Protein AF-A0A5C8T5A7-F1 (afdb_monomer_lite)

Secondary structure (DSSP, 8-state):
-EEEEE--TTS-BHHHHHHHHHHHTSTT--EEEEE-PPPSS---TTHHHHHHHHHHHTT--S-STTSB---TTSPBP-SSPPSEEEESSS---TTSSS-EEEEEETTEEHHHHHHHHHHTT--PEEEEEETTEEEEEEE---SSTT-HHHHHHHHHHHHHHHHHHHHHT-PPPPP-

Sequence (176 aa):
MRLRLRLDGRRPRLWQAQLLRRVAGLPGVEAIEIDARPGSDVWPANADLLFSLESLIHRLPRSGASAPADLSAWPQAGRARPDLILDLCGDVESEAADAIWRLTFDGCAGEAGLLASLLDGRAPGIALSDGSRVVASGRTGTERRGVMLTSFDDALFRTVSLLSAAVAGRREPSPI

Foldseek 3Di:
DEEEEEDALVFAWQLVVVLCVLQCPAPPHPYYAYDRHHAPDDDDPCPVVLLVVLCVVVVNDLRFRRHGDDPVPGHHDDPDQGQEYAAQRPPDDLVRHVWYWFKAWVNHGHLNRVLVCVVVVHFIKIFIDGVPRTLWIDTFDAPDPPRSNRSSRRVSNVVSVGSSVSSNPDDDPDDD

Structure (mmCIF, N/CA/C/O backbone):
data_AF-A0A5C8T5A7-F1
#
_entry.id   AF-A0A5C8T5A7-F1
#
loop_
_atom_site.group_PDB
_atom_site.id
_atom_site.type_symbol
_atom_site.label_atom_id
_atom_site.label_alt_id
_atom_site.label_comp_id
_atom_site.label_asym_id
_atom_site.label_entity_id
_atom_site.label_seq_id
_atom_site.pdbx_PDB_ins_code
_atom_site.Cartn_x
_atom_site.Cartn_y
_atom_site.Cartn_z
_atom_site.occupancy
_atom_site.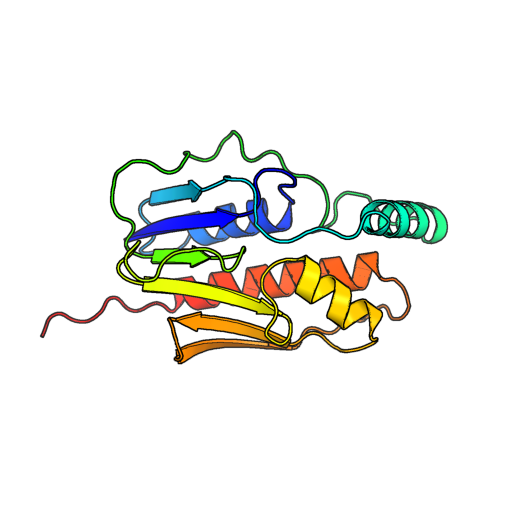B_iso_or_equiv
_atom_site.auth_seq_id
_atom_site.auth_comp_id
_atom_site.auth_asym_id
_atom_site.auth_atom_id
_atom_site.pdbx_PDB_model_num
ATOM 1 N N . MET A 1 1 ? -10.426 8.205 15.413 1.00 93.69 1 MET A N 1
ATOM 2 C CA . MET A 1 1 ? -9.820 6.862 15.214 1.00 93.69 1 MET A CA 1
ATOM 3 C C . MET A 1 1 ? -8.292 6.883 15.176 1.00 93.69 1 MET A C 1
ATOM 5 O O . MET A 1 1 ? -7.685 7.772 14.578 1.00 93.69 1 MET A O 1
ATOM 9 N N . ARG A 1 2 ? -7.672 5.846 15.740 1.00 95.25 2 ARG A N 1
ATOM 10 C CA . ARG A 1 2 ? -6.257 5.482 15.661 1.00 95.25 2 ARG A CA 1
ATOM 11 C C . ARG A 1 2 ? -6.044 4.431 14.574 1.00 95.25 2 ARG A C 1
ATOM 13 O O . ARG A 1 2 ? -6.530 3.306 14.678 1.00 95.25 2 ARG A O 1
ATOM 20 N N . LEU A 1 3 ? -5.283 4.799 13.552 1.00 97.50 3 LEU A N 1
ATOM 21 C CA . LEU A 1 3 ? -4.957 3.941 12.421 1.00 97.50 3 LEU A CA 1
ATOM 22 C C . LEU A 1 3 ? -3.511 3.458 12.513 1.00 97.50 3 LEU A C 1
ATOM 24 O O . LEU A 1 3 ? -2.598 4.241 12.762 1.00 97.50 3 LEU A O 1
ATOM 28 N N . ARG A 1 4 ? -3.285 2.174 12.248 1.00 98.12 4 ARG A N 1
ATOM 29 C CA . ARG A 1 4 ? -1.946 1.600 12.112 1.00 98.12 4 ARG A CA 1
ATOM 30 C C . ARG A 1 4 ? -1.728 1.129 10.681 1.00 98.12 4 ARG A C 1
ATOM 32 O O . ARG A 1 4 ? -2.543 0.387 10.142 1.00 98.12 4 ARG A O 1
ATOM 39 N N . LEU A 1 5 ? -0.626 1.543 10.063 1.00 98.19 5 LEU A N 1
ATOM 40 C CA . LEU A 1 5 ? -0.210 1.040 8.755 1.00 98.19 5 LEU A CA 1
ATOM 41 C C . LEU A 1 5 ? 0.839 -0.056 8.947 1.00 98.19 5 LEU A C 1
ATOM 43 O O . LEU A 1 5 ? 1.941 0.218 9.423 1.00 98.19 5 LEU A O 1
ATOM 47 N N . ARG A 1 6 ? 0.508 -1.288 8.564 1.00 97.56 6 ARG A N 1
ATOM 48 C CA . ARG A 1 6 ? 1.454 -2.404 8.508 1.00 97.56 6 ARG A CA 1
ATOM 49 C C . ARG A 1 6 ? 2.110 -2.428 7.128 1.00 97.56 6 ARG A C 1
ATOM 51 O O . ARG A 1 6 ? 1.409 -2.538 6.126 1.00 97.56 6 ARG A O 1
ATOM 58 N N . LEU A 1 7 ? 3.440 -2.327 7.084 1.00 97.25 7 LEU A N 1
ATOM 59 C CA . LEU A 1 7 ? 4.242 -2.316 5.852 1.00 97.25 7 LEU A CA 1
ATOM 60 C C . LEU A 1 7 ? 5.593 -3.014 6.042 1.00 97.25 7 LEU A C 1
ATOM 62 O O . LEU A 1 7 ? 6.108 -3.078 7.156 1.00 97.25 7 LEU A O 1
ATOM 66 N N . ASP A 1 8 ? 6.221 -3.471 4.957 1.00 95.69 8 ASP A N 1
ATOM 67 C CA . ASP A 1 8 ? 7.566 -4.050 5.025 1.00 95.69 8 ASP A CA 1
ATOM 68 C C . ASP A 1 8 ? 8.629 -2.958 5.218 1.00 95.69 8 ASP A C 1
ATOM 70 O O . ASP A 1 8 ? 9.022 -2.264 4.276 1.00 95.69 8 ASP A O 1
ATOM 74 N N . GLY A 1 9 ? 9.128 -2.818 6.448 1.00 94.94 9 GLY A N 1
ATOM 75 C CA . GLY A 1 9 ? 10.093 -1.770 6.794 1.00 94.94 9 GLY A CA 1
ATOM 76 C C . GLY A 1 9 ? 11.478 -1.940 6.177 1.00 94.94 9 GLY A C 1
ATOM 77 O O . GLY A 1 9 ? 12.298 -1.032 6.280 1.00 94.94 9 GLY A O 1
ATOM 78 N N . ARG A 1 10 ? 11.759 -3.064 5.505 1.00 93.25 10 ARG A N 1
ATOM 79 C CA . ARG A 1 10 ? 13.020 -3.250 4.770 1.00 93.25 10 ARG A CA 1
ATOM 80 C C . ARG A 1 10 ? 13.101 -2.361 3.529 1.00 93.25 10 ARG A C 1
ATOM 82 O O . ARG A 1 10 ? 14.202 -2.070 3.067 1.00 93.25 10 ARG A O 1
ATOM 89 N N . ARG A 1 11 ? 11.952 -2.004 2.939 1.00 90.94 11 ARG A N 1
ATOM 90 C CA . ARG A 1 11 ? 11.862 -1.326 1.634 1.00 90.94 11 ARG A CA 1
ATOM 91 C C . ARG A 1 11 ? 10.703 -0.317 1.590 1.00 90.94 11 ARG A C 1
ATOM 93 O O . ARG A 1 11 ? 9.807 -0.463 0.760 1.00 90.94 11 ARG A O 1
ATOM 100 N N . PRO A 1 12 ? 10.691 0.705 2.461 1.00 95.38 12 PRO A N 1
ATOM 101 C CA . PRO A 1 12 ? 9.671 1.742 2.401 1.00 95.38 12 PRO A CA 1
ATOM 102 C C . PRO A 1 12 ? 9.715 2.504 1.067 1.00 95.38 12 PRO A C 1
ATOM 104 O O . PRO A 1 12 ? 10.791 2.845 0.567 1.00 95.38 12 PRO A O 1
ATOM 107 N N . ARG A 1 13 ? 8.541 2.800 0.497 1.00 96.62 13 ARG A N 1
ATOM 108 C CA . ARG A 1 13 ? 8.392 3.484 -0.802 1.00 96.62 13 ARG A CA 1
ATOM 109 C C . ARG A 1 13 ? 7.528 4.740 -0.721 1.00 96.62 13 ARG A C 1
ATOM 111 O O . ARG A 1 13 ? 6.691 4.894 0.171 1.00 96.62 13 ARG A O 1
ATOM 118 N N . LEU A 1 14 ? 7.704 5.652 -1.680 1.00 97.81 14 LEU A N 1
ATOM 119 C CA . LEU A 1 14 ? 7.054 6.968 -1.678 1.00 97.81 14 LEU A CA 1
ATOM 120 C C . LEU A 1 14 ? 5.529 6.886 -1.686 1.00 97.81 14 LEU A C 1
ATOM 122 O O . LEU A 1 14 ? 4.886 7.748 -1.090 1.00 97.81 14 LEU A O 1
ATOM 126 N N . TRP A 1 15 ? 4.927 5.873 -2.308 1.00 97.88 15 TRP A N 1
ATOM 127 C CA . TRP A 1 15 ? 3.474 5.705 -2.280 1.00 97.88 15 TRP A CA 1
ATOM 128 C C . TRP A 1 15 ? 2.940 5.463 -0.860 1.00 97.88 15 TRP A C 1
ATOM 130 O O . TRP A 1 15 ? 1.883 5.987 -0.520 1.00 97.88 15 TRP A O 1
ATOM 140 N N . GLN A 1 16 ? 3.686 4.758 -0.003 1.00 98.12 16 GLN A N 1
ATOM 141 C CA . GLN A 1 16 ? 3.318 4.526 1.398 1.00 98.12 16 GLN A CA 1
ATOM 142 C C . GLN A 1 16 ? 3.401 5.844 2.176 1.00 98.12 16 GLN A C 1
ATOM 144 O O . GLN A 1 16 ? 2.467 6.213 2.881 1.00 98.12 16 GLN A O 1
ATOM 149 N N . ALA A 1 17 ? 4.462 6.632 1.959 1.00 97.81 17 ALA A N 1
ATOM 150 C CA . ALA A 1 17 ? 4.577 7.980 2.522 1.00 97.81 17 ALA A CA 1
ATOM 151 C C . ALA A 1 17 ? 3.457 8.922 2.030 1.00 97.81 17 ALA A C 1
ATOM 153 O O . ALA A 1 17 ? 2.983 9.790 2.764 1.00 97.81 17 ALA A O 1
ATOM 154 N N . GLN A 1 18 ? 3.025 8.787 0.774 1.00 97.94 18 GLN A N 1
ATOM 155 C CA . GLN A 1 18 ? 1.887 9.530 0.227 1.00 97.94 18 GLN A CA 1
ATOM 156 C C . GLN A 1 18 ? 0.558 9.078 0.840 1.00 97.94 18 GLN A C 1
ATOM 158 O O . GLN A 1 18 ? -0.278 9.931 1.133 1.00 97.94 18 GLN A O 1
ATOM 163 N N . LEU A 1 19 ? 0.369 7.773 1.049 1.00 98.38 19 LEU A N 1
ATOM 164 C CA . LEU A 1 19 ? -0.798 7.221 1.730 1.00 98.38 19 LEU A CA 1
ATOM 165 C C . LEU A 1 19 ? -0.895 7.757 3.157 1.00 98.38 19 LEU A C 1
ATOM 167 O O . LEU A 1 19 ? -1.928 8.315 3.509 1.00 98.38 19 LEU A O 1
ATOM 171 N N . LEU A 1 20 ? 0.189 7.663 3.935 1.00 98.12 20 LEU A N 1
ATOM 172 C CA . LEU A 1 20 ? 0.248 8.172 5.307 1.00 98.12 20 LEU A CA 1
ATOM 173 C C . LEU A 1 20 ? -0.138 9.654 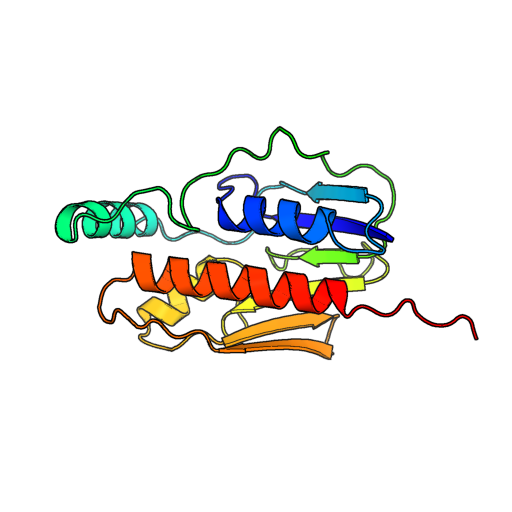5.367 1.00 98.12 20 LEU A C 1
ATOM 175 O O . LEU A 1 20 ? -1.022 10.025 6.132 1.00 98.12 20 LEU A O 1
ATOM 179 N N . ARG A 1 21 ? 0.449 10.493 4.500 1.00 97.38 21 ARG A N 1
ATOM 180 C CA . ARG A 1 21 ? 0.112 11.927 4.426 1.00 97.38 21 ARG A CA 1
ATOM 181 C C . ARG A 1 21 ? -1.356 12.178 4.091 1.00 97.38 21 ARG A C 1
ATOM 183 O O . ARG A 1 21 ? -1.965 13.053 4.696 1.00 97.38 21 ARG A O 1
ATOM 190 N N . ARG A 1 22 ? -1.921 11.445 3.125 1.00 97.50 22 ARG A N 1
ATOM 191 C CA . ARG A 1 22 ? -3.328 11.613 2.731 1.00 97.50 22 ARG A CA 1
ATOM 192 C C . ARG A 1 22 ? -4.275 11.182 3.840 1.00 97.50 22 ARG A C 1
ATOM 194 O O . ARG A 1 22 ? -5.196 11.922 4.153 1.00 97.50 22 ARG A O 1
ATOM 201 N N . VAL A 1 23 ? -4.025 10.022 4.438 1.00 97.25 23 VAL A N 1
ATOM 202 C CA . VAL A 1 23 ? -4.867 9.450 5.492 1.00 97.25 23 VAL A CA 1
ATOM 203 C C . VAL A 1 23 ? -4.799 10.274 6.776 1.00 97.25 23 VAL A C 1
ATOM 205 O O . VAL A 1 23 ? -5.834 10.512 7.384 1.00 97.25 23 VAL A O 1
ATOM 208 N N . ALA A 1 24 ? -3.622 10.780 7.151 1.00 96.31 24 ALA A N 1
ATOM 209 C CA . ALA A 1 24 ? -3.465 11.653 8.316 1.00 96.31 24 ALA A CA 1
ATOM 210 C C . ALA A 1 24 ? -4.261 12.967 8.207 1.00 96.31 24 ALA A C 1
ATOM 212 O O . ALA A 1 24 ? -4.576 13.575 9.223 1.00 96.31 24 ALA A O 1
ATOM 213 N N . GLY A 1 25 ? -4.578 13.413 6.986 1.00 95.31 25 GLY A N 1
ATOM 214 C CA . GLY A 1 25 ? -5.400 14.599 6.742 1.00 95.31 25 GLY A CA 1
ATOM 215 C C . GLY A 1 25 ? -6.907 14.332 6.680 1.00 95.31 25 GLY A C 1
ATOM 216 O O . GLY A 1 25 ? -7.664 15.269 6.427 1.00 95.31 25 GLY A O 1
ATOM 217 N N . LEU A 1 26 ? -7.361 13.085 6.846 1.00 96.12 26 LEU A N 1
ATOM 218 C CA . LEU A 1 26 ? -8.782 12.747 6.757 1.00 96.12 26 LEU A CA 1
ATOM 219 C C . LEU A 1 26 ? -9.524 13.062 8.066 1.00 96.12 26 LEU A C 1
ATOM 221 O O . LEU A 1 26 ? -9.015 12.760 9.148 1.00 96.12 26 LEU A O 1
ATOM 225 N N . PRO A 1 27 ? -10.764 13.585 7.994 1.00 92.81 27 PRO A N 1
ATOM 226 C CA . PRO A 1 27 ? -11.633 13.686 9.162 1.00 92.81 27 PRO A CA 1
ATOM 227 C C . PRO A 1 27 ? -11.817 12.322 9.841 1.00 92.81 27 PRO A C 1
ATOM 229 O O . PRO A 1 27 ? -11.967 11.303 9.168 1.00 92.81 27 PRO A O 1
ATOM 232 N N . GLY A 1 28 ? -11.808 12.301 11.175 1.00 90.44 28 GLY A N 1
ATOM 233 C CA . GLY A 1 28 ? -11.955 11.073 11.964 1.00 90.44 28 GLY A CA 1
ATOM 234 C C . GLY A 1 28 ? -10.663 10.266 12.152 1.00 90.44 28 GLY A C 1
ATOM 235 O O . GLY A 1 28 ? -10.662 9.316 12.934 1.00 90.44 28 GLY A O 1
ATOM 236 N N . VAL A 1 29 ? -9.547 10.637 11.512 1.00 94.81 29 VAL A N 1
ATOM 237 C CA . VAL A 1 29 ? -8.215 10.090 11.822 1.00 94.81 29 VAL A CA 1
ATOM 238 C C . VAL A 1 29 ? -7.532 11.003 12.837 1.00 94.81 29 VAL A C 1
ATOM 240 O O . VAL A 1 29 ? -7.107 12.105 12.516 1.00 94.81 29 VAL A O 1
ATOM 243 N N . GLU A 1 30 ? -7.432 10.545 14.080 1.00 94.44 30 GLU A N 1
ATOM 244 C CA . GLU A 1 30 ? -6.830 11.304 15.187 1.00 94.44 30 GLU A CA 1
ATOM 245 C C . GLU A 1 30 ? -5.348 10.985 15.368 1.00 94.44 30 GLU A C 1
ATOM 247 O O . GLU A 1 30 ? -4.567 11.830 15.798 1.00 94.44 30 GLU A O 1
ATOM 252 N N . ALA A 1 31 ? -4.958 9.747 15.068 1.00 94.94 31 ALA A N 1
ATOM 253 C CA . ALA A 1 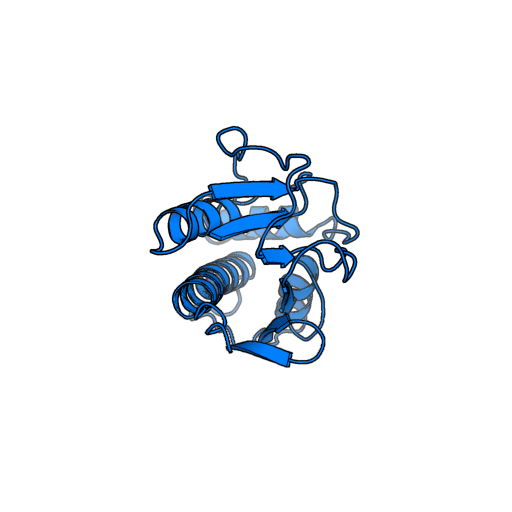31 ? -3.590 9.285 15.217 1.00 94.94 31 ALA A CA 1
ATOM 254 C C . ALA A 1 31 ? -3.258 8.253 14.145 1.00 94.94 31 ALA A C 1
ATOM 256 O O . ALA A 1 31 ? -4.087 7.406 13.804 1.00 94.94 31 ALA A O 1
ATOM 257 N N . ILE A 1 32 ? -2.019 8.302 13.663 1.00 97.00 32 ILE A N 1
ATOM 258 C CA . ILE A 1 32 ? -1.470 7.316 12.743 1.00 97.00 32 ILE A CA 1
ATOM 259 C C . ILE A 1 32 ? -0.110 6.835 13.237 1.00 97.00 32 ILE A C 1
ATOM 261 O O . ILE A 1 32 ? 0.717 7.627 13.689 1.00 97.00 32 ILE A O 1
ATOM 265 N N . GLU A 1 33 ? 0.104 5.529 13.163 1.00 97.50 33 GLU A N 1
ATOM 266 C CA . GLU A 1 33 ? 1.360 4.880 13.529 1.00 97.50 33 GLU A CA 1
ATOM 267 C C . GLU A 1 33 ? 1.750 3.825 12.489 1.00 97.50 33 GLU A C 1
ATOM 269 O O . GLU A 1 33 ? 0.899 3.316 11.752 1.00 97.50 33 GLU A O 1
ATOM 274 N N . ILE A 1 34 ? 3.038 3.494 12.421 1.00 98.12 34 ILE A N 1
ATOM 275 C CA . ILE A 1 34 ? 3.575 2.522 11.466 1.00 98.12 34 ILE A CA 1
ATOM 276 C C . ILE A 1 34 ? 4.112 1.273 12.166 1.00 98.12 34 ILE A C 1
ATOM 278 O O . ILE A 1 34 ? 4.898 1.352 13.107 1.00 98.12 34 ILE A O 1
ATOM 282 N N . ASP A 1 35 ? 3.699 0.106 11.680 1.00 97.56 35 ASP A N 1
ATOM 283 C CA . ASP A 1 35 ? 4.306 -1.185 11.998 1.00 97.56 35 ASP A CA 1
ATOM 284 C C . ASP A 1 35 ? 5.206 -1.607 10.830 1.00 97.56 35 ASP A C 1
ATOM 286 O O . ASP A 1 35 ? 4.756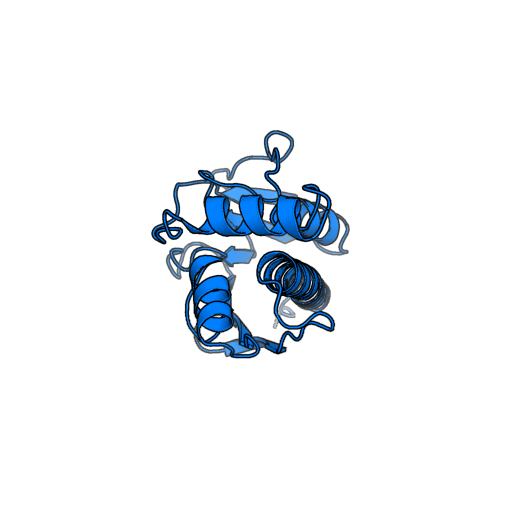 -2.210 9.849 1.00 97.56 35 ASP A O 1
ATOM 290 N N . ALA A 1 36 ? 6.484 -1.247 10.954 1.00 96.44 36 ALA A N 1
ATOM 291 C CA . ALA A 1 36 ? 7.525 -1.442 9.951 1.00 96.44 36 ALA A CA 1
ATOM 292 C C . ALA A 1 36 ? 8.361 -2.716 10.186 1.00 96.44 36 ALA A C 1
ATOM 294 O O . ALA A 1 36 ? 9.532 -2.782 9.807 1.00 96.44 36 ALA A O 1
ATOM 295 N N . ARG A 1 37 ? 7.802 -3.750 10.828 1.00 95.62 37 ARG A N 1
ATOM 296 C CA . ARG A 1 37 ? 8.481 -5.055 10.908 1.00 95.62 37 ARG A CA 1
ATOM 297 C C . ARG A 1 37 ? 8.774 -5.601 9.494 1.00 95.62 37 ARG A C 1
ATOM 299 O O . ARG A 1 37 ? 8.039 -5.281 8.556 1.00 95.62 37 ARG A O 1
ATOM 306 N N . PRO A 1 38 ? 9.814 -6.429 9.298 1.00 94.00 38 PRO A N 1
ATOM 307 C CA . PRO A 1 38 ? 10.029 -7.105 8.020 1.00 94.00 38 PRO A CA 1
ATOM 308 C C . PRO A 1 38 ? 8.771 -7.852 7.560 1.00 94.00 38 PRO A C 1
ATOM 310 O O . PRO A 1 38 ? 8.135 -8.530 8.365 1.00 94.00 38 PRO A O 1
ATOM 313 N N . GLY A 1 39 ? 8.387 -7.689 6.296 1.00 89.25 39 GLY A N 1
ATOM 314 C CA . GLY A 1 39 ? 7.294 -8.452 5.683 1.00 89.25 39 GLY A CA 1
ATOM 315 C C . GLY A 1 39 ? 7.685 -9.906 5.399 1.00 89.25 39 GLY A C 1
ATOM 316 O O . GLY A 1 39 ? 8.870 -10.226 5.272 1.00 89.25 39 GLY A O 1
ATOM 317 N N . SER A 1 40 ? 6.689 -10.784 5.275 1.00 82.75 40 SER A N 1
ATOM 318 C CA . SER A 1 40 ? 6.873 -12.182 4.855 1.00 82.75 40 SER A CA 1
ATOM 319 C C . SER A 1 40 ? 7.178 -12.317 3.359 1.00 82.75 40 SER A C 1
ATOM 321 O O . SER A 1 40 ? 7.907 -13.227 2.963 1.00 82.75 40 SER A O 1
ATOM 323 N N . ASP A 1 41 ? 6.669 -11.394 2.539 1.00 79.75 41 ASP A N 1
ATOM 324 C CA . ASP A 1 41 ? 6.869 -11.418 1.094 1.00 79.75 41 ASP A CA 1
ATOM 325 C C . ASP A 1 41 ? 8.333 -11.214 0.696 1.00 79.75 41 ASP A C 1
ATOM 327 O O . ASP A 1 41 ? 9.089 -10.421 1.276 1.00 79.75 41 ASP A O 1
ATOM 331 N N . VAL A 1 42 ? 8.719 -11.926 -0.362 1.00 83.75 42 VAL A N 1
ATOM 332 C CA . VAL A 1 42 ? 10.033 -11.814 -0.988 1.00 83.75 42 VAL A CA 1
ATOM 333 C C . VAL A 1 42 ? 9.898 -10.962 -2.240 1.00 83.75 42 VAL A C 1
ATOM 335 O O . VAL A 1 42 ? 9.325 -11.379 -3.245 1.00 83.75 42 VAL A O 1
ATOM 338 N N . TRP A 1 43 ? 10.460 -9.757 -2.191 1.00 90.50 43 TRP A N 1
ATOM 339 C CA . TRP A 1 43 ? 10.595 -8.930 -3.384 1.00 90.50 43 TRP A CA 1
ATOM 340 C C . TRP A 1 43 ? 11.537 -9.605 -4.396 1.00 90.50 43 TRP A C 1
ATOM 342 O O . TRP A 1 43 ? 12.635 -10.014 -3.999 1.00 90.50 43 TRP A O 1
ATOM 352 N N . PRO A 1 44 ? 11.171 -9.715 -5.688 1.00 90.25 44 PRO A N 1
ATOM 353 C CA . PRO A 1 44 ? 12.023 -10.376 -6.671 1.00 90.25 44 PRO A CA 1
ATOM 354 C C . PRO A 1 44 ? 13.398 -9.706 -6.787 1.00 90.25 44 PRO A C 1
ATOM 356 O O . PRO A 1 44 ? 13.496 -8.489 -6.945 1.00 90.25 44 PRO A O 1
ATOM 359 N N . ALA A 1 45 ? 14.469 -10.506 -6.763 1.00 83.56 45 ALA A N 1
ATOM 360 C CA . ALA A 1 45 ? 15.850 -10.010 -6.697 1.00 83.56 45 ALA A CA 1
ATOM 361 C C . ALA A 1 45 ? 16.210 -9.015 -7.818 1.00 83.56 45 ALA A C 1
ATOM 363 O O . ALA A 1 45 ? 16.926 -8.046 -7.584 1.00 83.56 45 ALA A O 1
ATOM 364 N N . ASN A 1 46 ? 15.670 -9.228 -9.021 1.00 91.44 46 ASN A N 1
ATOM 365 C CA . ASN A 1 46 ? 15.978 -8.417 -10.201 1.00 91.44 46 ASN A CA 1
ATOM 366 C C . ASN A 1 46 ? 14.961 -7.296 -10.466 1.00 91.44 46 ASN A C 1
ATOM 368 O O . ASN A 1 46 ? 15.111 -6.573 -11.449 1.00 91.44 46 ASN A O 1
ATOM 372 N N . ALA A 1 47 ? 13.933 -7.127 -9.631 1.00 93.12 47 ALA A N 1
ATOM 373 C CA . ALA A 1 47 ? 12.900 -6.121 -9.874 1.00 93.12 47 ALA A CA 1
ATOM 374 C C . ALA A 1 47 ? 13.449 -4.687 -9.784 1.00 93.12 47 ALA A C 1
ATOM 376 O O . ALA A 1 47 ? 13.166 -3.859 -10.647 1.00 93.12 47 ALA A O 1
ATOM 377 N N . ASP A 1 48 ? 14.316 -4.406 -8.807 1.00 91.75 48 ASP A N 1
ATOM 378 C CA . ASP A 1 48 ? 14.940 -3.080 -8.685 1.00 91.75 48 ASP A CA 1
ATOM 379 C C . ASP A 1 48 ? 15.914 -2.801 -9.848 1.00 91.75 48 ASP A C 1
ATOM 381 O O . ASP A 1 48 ? 16.048 -1.659 -10.300 1.00 91.75 48 ASP A O 1
ATOM 385 N N . LEU A 1 49 ? 16.563 -3.848 -10.377 1.00 93.56 49 LEU A N 1
ATOM 386 C CA . LEU A 1 49 ? 17.406 -3.754 -11.570 1.00 93.56 49 LEU A CA 1
ATOM 387 C C . LEU A 1 49 ? 16.569 -3.459 -12.820 1.00 93.56 49 LEU A C 1
ATOM 389 O O . LEU A 1 49 ? 16.935 -2.568 -13.583 1.00 93.56 49 LEU A O 1
ATOM 393 N N . LEU A 1 50 ? 15.439 -4.152 -13.005 1.00 94.31 50 LEU A N 1
ATOM 394 C CA . LEU A 1 50 ? 14.496 -3.887 -14.094 1.00 94.31 50 LEU A CA 1
ATOM 395 C C . LEU A 1 50 ? 14.064 -2.416 -14.091 1.00 94.31 50 LEU A C 1
ATOM 397 O O . LEU A 1 50 ? 14.232 -1.726 -15.094 1.00 94.31 50 LEU A O 1
ATOM 401 N N . PHE A 1 51 ? 13.605 -1.907 -12.945 1.00 94.56 51 PHE A N 1
ATOM 402 C CA . PHE A 1 51 ? 13.208 -0.503 -12.806 1.00 94.56 51 PHE A CA 1
ATOM 403 C C . PHE A 1 51 ? 14.368 0.460 -13.092 1.00 94.56 51 PHE A C 1
ATOM 405 O O . PHE A 1 51 ? 14.191 1.487 -13.751 1.00 94.56 51 PHE A O 1
ATOM 412 N N . SER A 1 52 ? 15.578 0.120 -12.644 1.00 92.88 52 SER A N 1
ATOM 413 C CA . SER A 1 52 ? 16.775 0.931 -12.890 1.00 92.88 52 SER A CA 1
ATOM 414 C C . SER A 1 52 ? 17.145 1.001 -14.375 1.00 92.88 52 SER A C 1
ATOM 416 O O . SER A 1 52 ? 17.521 2.080 -14.846 1.00 92.88 52 SER A O 1
ATOM 418 N N . LEU A 1 53 ? 17.025 -0.118 -15.100 1.00 95.12 53 LEU A N 1
ATOM 419 C CA . LEU A 1 53 ? 17.272 -0.215 -16.540 1.00 95.12 53 LEU A CA 1
ATOM 420 C C . LEU A 1 53 ? 16.211 0.539 -17.341 1.00 95.12 53 LEU A C 1
ATOM 422 O O . LEU A 1 53 ? 16.563 1.340 -18.203 1.00 95.12 53 LEU A O 1
ATOM 426 N N . GLU A 1 54 ? 14.929 0.354 -17.030 1.00 94.50 54 GLU A N 1
ATOM 427 C CA . GLU A 1 54 ? 13.846 1.068 -17.711 1.00 94.50 54 GLU A CA 1
ATOM 428 C C . GLU A 1 54 ? 13.929 2.579 -17.492 1.00 94.50 54 GLU A C 1
ATOM 430 O O . GLU A 1 54 ? 13.752 3.348 -18.436 1.00 94.50 54 GLU A O 1
ATOM 435 N N . SER A 1 55 ? 14.274 3.020 -16.278 1.00 93.88 55 SER A N 1
ATOM 436 C CA . SER A 1 55 ? 14.527 4.435 -15.995 1.00 93.88 55 SER A CA 1
ATOM 437 C C . SER A 1 55 ? 15.643 5.002 -16.875 1.00 93.88 55 SER A C 1
ATOM 439 O O . SER A 1 55 ? 15.500 6.109 -17.395 1.00 93.88 55 SER A O 1
ATOM 441 N N . LEU A 1 56 ? 16.719 4.244 -17.103 1.00 95.75 56 LEU A N 1
ATOM 442 C CA . LEU A 1 56 ? 17.828 4.667 -17.957 1.00 95.75 56 LEU A CA 1
ATOM 443 C C . LEU A 1 56 ? 17.441 4.682 -19.444 1.00 95.75 56 LEU A C 1
ATOM 445 O O . LEU A 1 56 ? 17.660 5.685 -20.122 1.00 95.75 56 LEU A O 1
ATOM 449 N N . ILE A 1 57 ? 16.833 3.602 -19.940 1.00 95.31 57 ILE A N 1
ATOM 450 C CA . ILE A 1 57 ? 16.461 3.432 -21.354 1.00 95.31 57 ILE A CA 1
ATOM 451 C C . ILE A 1 57 ? 15.393 4.451 -21.762 1.00 95.31 57 ILE A C 1
ATOM 453 O O . ILE A 1 57 ? 15.517 5.112 -22.793 1.00 95.31 57 ILE A O 1
ATOM 457 N N . HIS A 1 58 ? 14.358 4.616 -20.938 1.00 92.38 58 HIS A N 1
ATOM 458 C CA . HIS A 1 58 ? 13.224 5.495 -21.226 1.00 92.38 58 HIS A CA 1
ATOM 459 C C . HIS A 1 58 ? 13.376 6.907 -20.645 1.00 92.38 58 HIS A C 1
ATOM 461 O O . HIS A 1 58 ? 12.453 7.713 -20.779 1.00 92.38 58 HIS A O 1
ATOM 467 N N . ARG A 1 59 ? 14.528 7.219 -20.028 1.00 93.56 59 ARG A N 1
ATOM 468 C CA . ARG A 1 59 ? 14.840 8.512 -19.389 1.00 93.56 59 ARG A CA 1
ATOM 469 C C . ARG A 1 59 ? 13.772 8.943 -18.377 1.00 93.56 59 ARG A C 1
ATOM 471 O O . ARG A 1 59 ? 13.353 10.099 -18.350 1.00 93.56 59 ARG A O 1
ATOM 478 N N . LEU A 1 60 ? 13.305 7.995 -17.567 1.00 91.81 60 LEU A N 1
ATOM 479 C CA . LEU A 1 60 ? 12.267 8.235 -16.565 1.00 91.81 60 LEU A CA 1
ATOM 480 C C . LEU A 1 60 ? 12.889 8.739 -15.261 1.00 91.81 60 LEU A C 1
ATOM 482 O O . LEU A 1 60 ? 13.941 8.230 -14.852 1.00 91.81 60 LEU A O 1
ATOM 486 N N . PRO A 1 61 ? 12.232 9.686 -14.571 1.00 89.06 61 PRO A N 1
ATOM 487 C CA . PRO A 1 61 ? 12.684 10.141 -13.265 1.00 89.06 61 PRO A CA 1
ATOM 488 C C . PRO A 1 61 ? 12.608 9.006 -12.235 1.00 89.06 61 PRO A C 1
ATOM 490 O O . PRO A 1 61 ? 11.686 8.196 -12.248 1.00 89.06 61 PRO A O 1
ATOM 493 N N . ARG A 1 62 ? 13.549 8.983 -11.285 1.00 85.31 62 ARG A N 1
ATOM 494 C CA . ARG A 1 62 ? 13.592 8.006 -10.176 1.00 85.31 62 ARG A CA 1
ATOM 495 C C . ARG A 1 62 ? 12.867 8.492 -8.918 1.00 85.31 62 ARG A C 1
ATOM 497 O O . ARG A 1 62 ? 13.248 8.154 -7.805 1.00 85.31 62 ARG A O 1
ATOM 504 N N . SER A 1 63 ? 11.846 9.322 -9.101 1.00 90.62 63 SER A N 1
ATOM 505 C CA . SER A 1 63 ? 11.052 9.939 -8.030 1.00 90.62 63 SER A CA 1
ATOM 506 C C . SER A 1 63 ? 9.579 9.517 -8.069 1.00 90.62 63 SER A C 1
ATOM 508 O O . SER A 1 63 ? 8.720 10.211 -7.525 1.00 90.62 63 SER A O 1
ATOM 510 N N . GLY A 1 64 ? 9.281 8.412 -8.760 1.00 93.19 64 GLY A N 1
ATOM 511 C CA . GLY A 1 64 ? 7.945 7.833 -8.867 1.00 93.19 64 GLY A CA 1
ATOM 512 C C . GLY A 1 64 ? 7.439 7.200 -7.569 1.00 93.19 64 GLY A C 1
ATOM 513 O O . GLY A 1 64 ? 8.119 7.189 -6.543 1.00 93.19 64 GLY A O 1
ATOM 514 N N . ALA A 1 65 ? 6.221 6.664 -7.607 1.00 95.75 65 ALA A N 1
ATOM 515 C CA . ALA A 1 65 ? 5.541 6.087 -6.445 1.00 95.75 65 ALA A CA 1
ATOM 516 C C . ALA A 1 65 ? 6.324 4.919 -5.804 1.00 95.75 65 ALA A C 1
ATOM 518 O O . ALA A 1 65 ? 6.269 4.719 -4.588 1.00 95.75 65 ALA A O 1
ATOM 519 N N . SER A 1 66 ? 7.091 4.188 -6.609 1.00 95.44 66 SER A N 1
ATOM 520 C CA . SER A 1 66 ? 7.945 3.077 -6.198 1.00 95.44 66 SER A CA 1
ATOM 521 C C . SER A 1 66 ? 9.330 3.483 -5.691 1.00 95.44 66 SER A C 1
ATOM 523 O O . SER A 1 66 ? 10.066 2.625 -5.199 1.00 95.44 66 SER A O 1
ATOM 525 N N . ALA A 1 67 ? 9.707 4.761 -5.781 1.00 95.31 67 ALA A N 1
ATOM 526 C CA . ALA A 1 67 ? 11.005 5.213 -5.295 1.00 95.31 67 ALA A CA 1
ATOM 527 C C . ALA A 1 67 ? 11.118 5.039 -3.765 1.00 95.31 67 ALA A C 1
ATOM 529 O O . ALA A 1 67 ? 10.093 5.086 -3.076 1.00 95.31 67 ALA A O 1
ATOM 530 N N . PRO A 1 68 ? 12.333 4.848 -3.216 1.00 95.31 68 PRO A N 1
ATOM 531 C CA . PRO A 1 68 ? 12.538 4.718 -1.774 1.00 95.31 68 PRO A CA 1
ATOM 532 C C . PRO A 1 68 ? 12.004 5.922 -0.990 1.00 95.31 68 PRO A C 1
ATOM 534 O O . PRO A 1 68 ? 12.097 7.062 -1.449 1.00 95.31 68 PRO A O 1
ATOM 537 N N . ALA A 1 69 ? 11.475 5.672 0.206 1.00 96.25 69 ALA A N 1
ATOM 538 C CA . ALA A 1 69 ? 11.007 6.709 1.121 1.00 96.25 69 ALA A CA 1
ATOM 539 C C . ALA A 1 69 ? 11.680 6.609 2.485 1.00 96.25 69 ALA A C 1
ATOM 541 O O . ALA A 1 69 ? 11.915 5.515 2.986 1.00 96.25 69 ALA A O 1
ATOM 542 N N . ASP A 1 70 ? 11.895 7.758 3.119 1.00 95.12 70 ASP A N 1
ATOM 543 C CA . ASP A 1 70 ? 12.148 7.811 4.552 1.00 95.12 70 ASP A CA 1
ATOM 544 C C . ASP A 1 70 ? 10.816 7.970 5.299 1.00 95.12 70 ASP A C 1
ATOM 546 O O . ASP A 1 70 ? 10.031 8.879 5.012 1.00 95.12 70 ASP A O 1
ATOM 550 N N . LEU A 1 71 ? 10.555 7.062 6.240 1.00 95.81 71 LEU A N 1
ATOM 551 C CA . LEU A 1 71 ? 9.375 7.078 7.104 1.00 95.81 71 LEU A CA 1
ATOM 552 C C . LEU A 1 71 ? 9.721 7.397 8.567 1.00 95.81 71 LEU A C 1
ATOM 554 O O . LEU A 1 71 ? 8.843 7.308 9.421 1.00 95.81 71 LEU A O 1
ATOM 558 N N . SER A 1 72 ? 10.964 7.793 8.864 1.00 93.88 72 SER A N 1
ATOM 559 C CA . SER A 1 72 ? 11.453 8.092 10.219 1.00 93.88 72 SER A CA 1
ATOM 560 C C . SER A 1 72 ? 10.645 9.170 10.951 1.00 93.88 72 SER A C 1
ATOM 562 O O . SER A 1 72 ? 10.553 9.149 12.176 1.00 93.88 72 SER A O 1
ATOM 564 N N . ALA A 1 73 ? 10.011 10.079 10.205 1.00 93.06 73 ALA A N 1
ATOM 565 C CA . ALA A 1 73 ? 9.150 11.127 10.744 1.00 93.06 73 ALA A CA 1
ATOM 566 C C . ALA A 1 73 ? 7.797 10.615 11.281 1.00 93.06 73 ALA A C 1
ATOM 568 O O . ALA A 1 73 ? 7.084 11.372 11.941 1.00 93.06 73 ALA A O 1
ATOM 569 N N . TRP A 1 74 ? 7.412 9.366 10.992 1.00 96.44 74 TRP A N 1
ATOM 570 C CA . TRP A 1 74 ? 6.136 8.799 11.430 1.00 96.44 74 TRP A CA 1
ATOM 571 C C . TRP A 1 74 ? 6.268 8.043 12.760 1.00 96.44 74 TRP A C 1
ATOM 573 O O . TRP A 1 74 ? 7.230 7.288 12.943 1.00 96.44 74 TRP A O 1
ATOM 583 N N . PRO A 1 75 ? 5.290 8.183 13.680 1.00 96.81 75 PRO A N 1
ATOM 584 C CA . PRO A 1 75 ? 5.289 7.443 14.937 1.00 96.81 75 PRO A CA 1
ATOM 585 C C . PRO A 1 75 ? 5.325 5.929 14.706 1.00 96.81 75 PRO A C 1
ATOM 587 O O . PRO A 1 75 ? 4.528 5.396 13.935 1.00 96.81 75 PRO A O 1
ATOM 590 N N . GLN A 1 76 ? 6.225 5.227 15.393 1.00 96.38 76 GLN A N 1
ATOM 591 C CA . GLN A 1 76 ? 6.250 3.762 15.380 1.00 96.38 76 GLN A CA 1
ATOM 592 C C . GLN A 1 76 ? 5.092 3.194 16.203 1.00 96.38 76 GLN A C 1
ATOM 594 O O . GLN A 1 76 ? 4.661 3.809 17.180 1.00 96.38 76 GLN A O 1
ATOM 599 N N . ALA A 1 77 ? 4.618 2.009 15.817 1.00 94.00 77 ALA A N 1
ATOM 600 C CA . ALA A 1 77 ? 3.522 1.321 16.480 1.00 94.00 77 ALA A CA 1
ATOM 601 C C . ALA A 1 77 ? 3.785 1.153 17.984 1.00 94.00 77 ALA A C 1
ATOM 603 O O . ALA A 1 77 ? 4.769 0.539 18.405 1.00 94.00 77 ALA A O 1
ATOM 604 N N . GLY A 1 78 ? 2.881 1.705 18.793 1.00 90.00 78 GLY A N 1
ATOM 605 C CA . GLY A 1 78 ? 2.904 1.567 20.242 1.00 90.00 78 GLY A CA 1
ATOM 606 C C . GLY A 1 78 ? 2.168 0.320 20.741 1.00 90.00 78 GLY A C 1
ATOM 607 O O . GLY A 1 78 ? 1.720 -0.540 19.983 1.00 90.00 78 GLY A O 1
ATOM 608 N N . ARG A 1 79 ? 1.990 0.242 22.065 1.00 88.25 79 ARG A N 1
ATOM 609 C CA . ARG A 1 79 ? 1.209 -0.827 22.720 1.00 88.25 79 ARG A CA 1
ATOM 610 C C . ARG A 1 79 ? -0.305 -0.604 22.671 1.00 88.25 79 ARG A C 1
ATOM 612 O O . ARG A 1 79 ? -1.054 -1.528 22.966 1.00 88.25 79 ARG A O 1
ATOM 619 N N . ALA A 1 80 ? -0.750 0.611 22.351 1.00 89.25 80 ALA A N 1
ATOM 620 C CA . ALA A 1 80 ? -2.171 0.921 22.249 1.00 89.25 80 ALA A CA 1
ATOM 621 C C . ALA A 1 80 ? -2.807 0.113 21.111 1.00 89.25 80 ALA A C 1
ATOM 623 O O . ALA A 1 80 ? -2.210 -0.028 20.042 1.00 89.25 80 ALA A O 1
ATOM 624 N N . ARG A 1 81 ? -4.012 -0.409 21.345 1.00 92.69 81 ARG A N 1
ATOM 625 C CA . ARG A 1 81 ? -4.767 -1.139 20.326 1.00 92.69 81 ARG A CA 1
ATOM 626 C C . ARG A 1 81 ? -5.317 -0.145 19.288 1.00 92.69 81 ARG A C 1
ATOM 628 O O . ARG A 1 81 ? -5.911 0.852 19.700 1.00 92.69 81 ARG A O 1
ATOM 635 N N . PRO A 1 82 ? -5.081 -0.349 17.980 1.00 95.25 82 PRO A N 1
ATOM 636 C CA . PRO A 1 82 ? -5.619 0.524 16.940 1.00 95.25 82 PRO A CA 1
ATOM 637 C C . PRO A 1 82 ? -7.071 0.158 16.591 1.00 95.25 82 PRO A C 1
ATOM 639 O O . PRO A 1 82 ? -7.448 -1.014 16.631 1.00 95.25 82 PRO A O 1
ATOM 642 N N . ASP A 1 83 ? -7.851 1.153 16.162 1.00 95.38 83 ASP A N 1
ATOM 643 C CA . ASP A 1 83 ? -9.229 0.960 15.678 1.00 95.38 83 ASP A CA 1
ATOM 644 C C . ASP A 1 83 ? -9.257 0.367 14.257 1.00 95.38 83 ASP A C 1
ATOM 646 O O . ASP A 1 83 ? -10.272 -0.160 13.794 1.00 95.38 83 ASP A O 1
ATOM 650 N N . LEU A 1 84 ? -8.166 0.542 13.503 1.00 97.19 84 LEU A N 1
ATOM 651 C CA . LEU A 1 84 ? -7.979 -0.010 12.163 1.00 97.19 84 LEU A CA 1
ATOM 652 C C . LEU A 1 84 ? -6.509 -0.277 11.884 1.00 97.19 84 LEU A C 1
ATOM 654 O O . LEU A 1 84 ? -5.671 0.615 12.032 1.00 97.19 84 LEU A O 1
ATOM 658 N N . ILE A 1 85 ? -6.223 -1.477 11.389 1.00 98.12 85 ILE A N 1
ATOM 659 C CA . ILE A 1 85 ? -4.959 -1.785 10.727 1.00 98.12 85 ILE A CA 1
ATOM 660 C C . ILE A 1 85 ? -5.187 -1.810 9.217 1.00 98.12 85 ILE A C 1
ATOM 662 O O . ILE A 1 85 ? -6.012 -2.573 8.724 1.00 98.12 85 ILE A O 1
ATOM 666 N N . LEU A 1 86 ? -4.431 -0.997 8.480 1.00 98.19 86 LEU A N 1
ATOM 667 C CA . LEU A 1 86 ? -4.239 -1.186 7.045 1.00 98.19 86 LEU A CA 1
ATOM 668 C C . LEU A 1 86 ? -3.068 -2.154 6.856 1.00 98.19 86 LEU A C 1
ATOM 670 O O . LEU A 1 86 ? -1.913 -1.786 7.079 1.00 98.19 86 LEU A O 1
ATOM 674 N N . ASP A 1 87 ? -3.376 -3.392 6.486 1.00 97.88 87 ASP A N 1
ATOM 675 C CA . ASP A 1 87 ? -2.417 -4.476 6.303 1.00 97.88 87 ASP A CA 1
ATOM 676 C C . ASP A 1 87 ? -1.949 -4.555 4.846 1.00 97.88 87 ASP A C 1
ATOM 678 O O . ASP A 1 87 ? -2.661 -5.063 3.977 1.00 97.88 87 ASP A O 1
ATOM 682 N N . LEU A 1 88 ? -0.748 -4.030 4.575 1.00 97.62 88 LEU A N 1
ATOM 683 C CA . LEU A 1 88 ? -0.130 -4.086 3.248 1.00 97.62 88 LEU A CA 1
ATOM 684 C C . LEU A 1 88 ? 0.687 -5.366 3.019 1.00 97.62 88 LEU A C 1
ATOM 686 O O . LEU A 1 88 ? 1.075 -5.626 1.882 1.00 97.62 88 LEU A O 1
ATOM 690 N N . CYS A 1 89 ? 0.973 -6.137 4.072 1.00 95.81 89 CYS A N 1
ATOM 691 C CA . CYS A 1 89 ? 1.832 -7.326 4.022 1.00 95.81 89 CYS A CA 1
ATOM 692 C C . CYS A 1 89 ? 1.041 -8.636 4.049 1.00 95.81 89 CYS A C 1
ATOM 694 O O . CYS A 1 89 ? 1.565 -9.679 3.681 1.00 95.81 8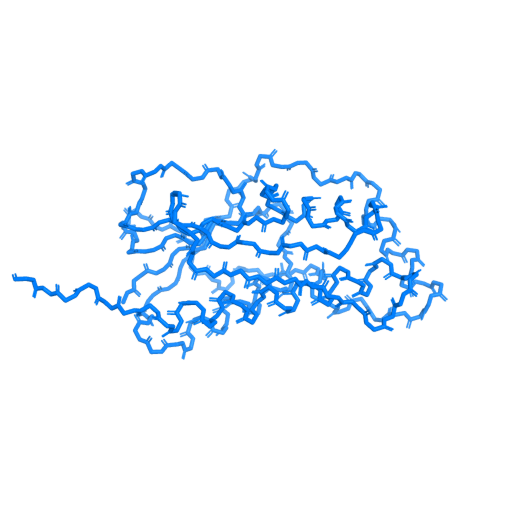9 CYS A O 1
ATOM 696 N N . GLY A 1 90 ? -0.216 -8.592 4.478 1.00 94.88 90 GLY A N 1
ATOM 697 C CA . GLY A 1 90 ? -1.076 -9.761 4.576 1.00 94.88 90 GLY A CA 1
ATOM 698 C C . GLY A 1 90 ? -0.819 -10.642 5.800 1.00 94.88 90 GLY A C 1
ATOM 699 O O . GLY A 1 90 ? -1.363 -11.742 5.862 1.00 94.88 90 GLY A O 1
ATOM 700 N N . ASP A 1 91 ? 0.002 -10.188 6.749 1.00 94.56 91 ASP A N 1
ATOM 701 C CA . ASP A 1 91 ? 0.563 -10.994 7.840 1.00 94.56 91 ASP A CA 1
ATOM 702 C C . ASP A 1 91 ? 0.043 -10.606 9.234 1.00 94.56 91 ASP A C 1
ATOM 704 O O . ASP A 1 91 ? 0.579 -11.044 10.252 1.00 94.56 91 ASP A O 1
ATOM 708 N N . VAL A 1 92 ? -1.000 -9.774 9.299 1.00 95.12 92 VAL A N 1
ATOM 709 C CA . VAL A 1 92 ? -1.597 -9.356 10.573 1.00 95.12 92 VAL A CA 1
ATOM 710 C C . VAL A 1 92 ? -2.621 -10.385 11.054 1.00 95.12 92 VAL A C 1
ATOM 712 O O . VAL A 1 92 ? -3.528 -10.775 10.316 1.00 95.12 92 VAL A O 1
ATOM 715 N N . GLU A 1 93 ? -2.497 -10.781 12.320 1.00 92.31 93 GLU A N 1
ATOM 716 C CA . GLU A 1 93 ? -3.439 -11.665 13.013 1.00 92.31 93 GLU A CA 1
ATOM 717 C C . GLU A 1 93 ? -4.802 -11.001 13.240 1.00 92.31 93 GLU A C 1
ATOM 719 O O . GLU A 1 93 ? -4.872 -9.827 13.606 1.00 92.31 93 GLU A O 1
ATOM 724 N N . SER A 1 94 ? -5.886 -11.773 13.106 1.00 87.50 94 SER A N 1
ATOM 725 C CA . SER A 1 94 ? -7.271 -11.263 13.094 1.00 87.50 94 SER A CA 1
ATOM 726 C C . SER A 1 94 ? -7.697 -10.500 14.361 1.00 87.50 94 SER A C 1
ATOM 728 O O . SER A 1 94 ? -8.606 -9.681 14.304 1.00 87.50 94 SER A O 1
ATOM 730 N N . GLU A 1 95 ? -7.046 -10.737 15.503 1.00 88.31 95 GLU A N 1
ATOM 731 C CA . GLU A 1 95 ? -7.406 -10.131 16.798 1.00 88.31 95 GLU A CA 1
ATOM 732 C C . GLU A 1 95 ? -6.655 -8.816 17.100 1.00 88.31 95 GLU A C 1
ATOM 734 O O . GLU A 1 95 ? -6.930 -8.139 18.099 1.00 88.31 95 GLU A O 1
ATOM 739 N N . ALA A 1 96 ? -5.714 -8.420 16.235 1.00 88.81 96 ALA A N 1
ATOM 740 C CA . ALA A 1 96 ? -4.789 -7.314 16.487 1.00 88.81 96 ALA A CA 1
ATOM 741 C C . ALA A 1 96 ? -5.445 -5.915 16.531 1.00 88.81 96 ALA A C 1
ATOM 743 O O . ALA A 1 96 ? -4.826 -4.971 17.029 1.00 88.81 96 ALA A O 1
ATOM 744 N N . ALA A 1 97 ? -6.671 -5.767 16.019 1.00 91.25 97 ALA A N 1
ATOM 745 C CA . ALA A 1 97 ? -7.414 -4.506 15.947 1.00 91.25 97 ALA A CA 1
ATOM 746 C C . ALA A 1 97 ? -8.928 -4.741 15.876 1.00 91.25 97 ALA A C 1
ATOM 748 O O . ALA A 1 97 ? -9.372 -5.873 15.703 1.00 91.25 97 ALA A O 1
ATOM 749 N N . ASP A 1 98 ? -9.722 -3.673 15.992 1.00 90.75 98 ASP A N 1
ATOM 750 C CA . ASP A 1 98 ? -11.178 -3.743 15.776 1.00 90.75 98 ASP A CA 1
ATOM 751 C C . ASP A 1 98 ? -11.553 -4.038 14.321 1.00 90.75 98 ASP A C 1
ATOM 753 O O . ASP A 1 98 ? -12.567 -4.678 14.058 1.00 90.75 98 ASP A O 1
ATOM 757 N N . ALA A 1 99 ? -10.730 -3.580 13.377 1.00 95.06 99 ALA A N 1
ATOM 758 C CA . ALA A 1 99 ? -10.846 -3.909 11.964 1.00 95.06 99 ALA A CA 1
ATOM 759 C C . ALA A 1 99 ? -9.458 -4.055 11.340 1.00 95.06 99 ALA A C 1
ATOM 761 O O . ALA A 1 99 ? -8.531 -3.306 11.672 1.00 95.06 99 ALA A O 1
ATOM 762 N N . ILE A 1 100 ? -9.324 -4.989 10.401 1.00 97.44 100 ILE A N 1
ATOM 763 C CA . ILE A 1 100 ? -8.074 -5.224 9.677 1.00 97.44 100 ILE A CA 1
ATOM 764 C C . ILE A 1 100 ? -8.394 -5.244 8.197 1.00 97.44 100 ILE A C 1
ATOM 766 O O . ILE A 1 100 ? -9.008 -6.174 7.684 1.00 97.44 100 ILE A O 1
ATOM 770 N N . TRP A 1 101 ? -7.969 -4.199 7.503 1.00 97.94 101 TRP A N 1
ATOM 771 C CA . TRP A 1 101 ? -8.175 -4.071 6.073 1.00 97.94 101 TRP A CA 1
ATOM 772 C C . TRP A 1 101 ? -6.921 -4.502 5.335 1.00 97.94 101 TRP A C 1
ATOM 774 O O . TRP A 1 101 ? -5.913 -3.796 5.338 1.00 97.94 101 TRP A O 1
ATOM 784 N N . ARG A 1 102 ? -6.998 -5.661 4.689 1.00 97.81 102 ARG A N 1
ATOM 785 C CA . ARG A 1 102 ? -5.895 -6.271 3.955 1.00 97.81 102 ARG A CA 1
ATOM 786 C C . ARG A 1 102 ? -5.914 -5.867 2.492 1.00 97.81 102 ARG A C 1
ATOM 788 O O . ARG A 1 102 ? -6.918 -6.066 1.804 1.00 97.81 102 ARG A O 1
ATOM 795 N N . LEU A 1 103 ? -4.796 -5.317 2.029 1.00 97.94 103 LEU A N 1
ATOM 796 C CA . LEU A 1 103 ? -4.560 -5.013 0.625 1.00 97.94 103 LEU A CA 1
ATOM 797 C C . LEU A 1 103 ? -4.061 -6.265 -0.100 1.00 97.94 103 LEU A C 1
ATOM 799 O O . LEU A 1 103 ? -3.106 -6.908 0.330 1.00 97.94 103 LEU A O 1
ATOM 803 N N . THR A 1 104 ? -4.672 -6.562 -1.241 1.00 97.50 104 THR A N 1
ATOM 804 C CA . THR A 1 104 ? -4.204 -7.594 -2.166 1.00 97.50 104 THR A CA 1
ATOM 805 C C . THR A 1 104 ? -4.240 -7.099 -3.607 1.00 97.50 104 THR A C 1
ATOM 807 O O . THR A 1 104 ? -5.056 -6.246 -3.972 1.00 97.50 104 THR A O 1
ATOM 810 N N . PHE A 1 105 ? -3.363 -7.674 -4.422 1.00 97.06 105 PHE A N 1
ATOM 811 C CA . PHE A 1 105 ? -3.310 -7.545 -5.867 1.00 97.06 105 PHE A CA 1
ATOM 812 C C . PHE A 1 105 ? -3.551 -8.924 -6.482 1.00 97.06 105 PHE A C 1
ATOM 814 O O . PHE A 1 105 ? -2.768 -9.846 -6.268 1.00 97.06 105 PHE A O 1
ATOM 821 N N . ASP A 1 106 ? -4.680 -9.084 -7.173 1.00 95.38 106 ASP A N 1
ATOM 822 C CA . ASP A 1 106 ? -5.170 -10.356 -7.723 1.00 95.38 106 ASP A CA 1
ATOM 823 C C . ASP A 1 106 ? -5.141 -11.516 -6.704 1.00 95.38 106 ASP A C 1
ATOM 825 O O . ASP A 1 106 ? -4.844 -12.660 -7.039 1.00 95.38 106 ASP A O 1
ATOM 829 N N . GLY A 1 107 ? -5.462 -11.206 -5.442 1.00 94.81 107 GLY A N 1
ATOM 830 C CA . GLY A 1 107 ? -5.497 -12.161 -4.328 1.00 94.81 107 GLY A CA 1
ATOM 831 C C . GLY A 1 107 ? -4.164 -12.362 -3.601 1.00 94.81 107 GLY A C 1
ATOM 832 O O . GLY A 1 107 ? -4.153 -12.963 -2.530 1.00 94.81 107 GLY A O 1
ATOM 833 N N . CYS A 1 108 ? -3.058 -11.825 -4.117 1.00 94.88 108 CYS A N 1
ATOM 834 C CA . CYS A 1 108 ? -1.751 -11.867 -3.464 1.00 94.88 108 CYS A CA 1
ATOM 835 C C . CYS A 1 108 ? -1.522 -10.604 -2.626 1.00 94.88 108 CYS A C 1
ATOM 837 O O . CYS A 1 108 ? -1.780 -9.495 -3.093 1.00 94.88 108 CYS A O 1
ATOM 839 N N . ALA A 1 109 ? -1.038 -10.748 -1.393 1.00 93.25 109 ALA A N 1
ATOM 840 C CA . ALA A 1 109 ? -0.655 -9.600 -0.576 1.00 93.25 109 ALA A CA 1
ATOM 841 C C . ALA A 1 109 ? 0.620 -8.927 -1.115 1.00 93.25 109 ALA A C 1
ATOM 843 O O . ALA A 1 109 ? 1.338 -9.485 -1.949 1.00 93.25 109 ALA A O 1
ATOM 844 N N . GLY A 1 110 ? 0.860 -7.700 -0.649 1.00 90.81 110 GLY A N 1
ATOM 845 C CA . GLY A 1 110 ? 2.109 -6.994 -0.889 1.00 90.81 110 GLY A CA 1
ATOM 846 C C . GLY A 1 110 ? 2.359 -6.545 -2.327 1.00 90.81 110 GLY A C 1
ATOM 847 O O . GLY A 1 110 ? 1.665 -6.860 -3.293 1.00 90.81 110 GLY A O 1
ATOM 848 N N . GLU A 1 111 ? 3.419 -5.759 -2.473 1.00 94.88 111 GLU A N 1
ATOM 849 C CA . GLU A 1 111 ? 3.850 -5.212 -3.760 1.00 94.88 111 GLU A CA 1
ATOM 850 C C . GLU A 1 111 ? 4.334 -6.298 -4.734 1.00 94.88 111 GLU A C 1
ATOM 852 O O . GLU A 1 111 ? 4.302 -6.099 -5.949 1.00 94.88 111 GLU A O 1
ATOM 857 N N . ALA A 1 112 ? 4.780 -7.448 -4.216 1.00 93.88 112 ALA A N 1
ATOM 858 C CA . ALA A 1 112 ? 5.201 -8.578 -5.036 1.00 93.88 112 ALA A CA 1
ATOM 859 C C . ALA A 1 112 ? 4.029 -9.140 -5.858 1.00 93.88 112 ALA A C 1
ATOM 861 O O . ALA A 1 112 ? 4.215 -9.438 -7.038 1.00 93.88 112 ALA A O 1
ATOM 862 N N . GLY A 1 113 ? 2.821 -9.196 -5.278 1.00 93.81 113 GLY A N 1
ATOM 863 C CA . GLY A 1 113 ? 1.600 -9.565 -5.996 1.00 93.81 113 GLY A CA 1
ATOM 864 C C . GLY A 1 113 ? 1.298 -8.616 -7.158 1.00 93.81 113 GLY A C 1
ATOM 865 O O . GLY A 1 113 ? 1.048 -9.063 -8.275 1.00 93.81 113 GLY A O 1
ATOM 866 N N . LEU A 1 114 ? 1.423 -7.302 -6.930 1.00 95.50 114 LEU A N 1
ATOM 867 C CA . LEU A 1 114 ? 1.247 -6.295 -7.982 1.00 95.50 114 LEU A CA 1
ATOM 868 C C . LEU A 1 114 ? 2.231 -6.503 -9.138 1.00 95.50 114 LEU A C 1
ATOM 870 O O . LEU A 1 114 ? 1.835 -6.502 -10.305 1.00 95.50 114 LEU A O 1
ATOM 874 N N . LEU A 1 115 ? 3.517 -6.671 -8.818 1.00 95.25 115 LEU A N 1
ATOM 875 C CA . LEU A 1 115 ? 4.549 -6.862 -9.831 1.00 95.25 115 LEU A CA 1
ATOM 876 C C . LEU A 1 115 ? 4.335 -8.164 -10.616 1.00 95.25 115 LEU A C 1
ATOM 878 O O . LEU A 1 115 ? 4.477 -8.157 -11.836 1.00 95.25 115 LEU A O 1
ATOM 882 N N . ALA A 1 116 ? 3.962 -9.257 -9.944 1.00 93.75 116 ALA A N 1
ATOM 883 C CA . ALA A 1 116 ? 3.670 -10.533 -10.591 1.00 93.75 116 ALA A CA 1
ATOM 884 C C . ALA A 1 116 ? 2.524 -10.405 -11.608 1.00 93.75 116 ALA A C 1
ATOM 886 O O . ALA A 1 116 ? 2.677 -10.809 -12.759 1.00 93.75 116 ALA A O 1
ATOM 887 N N . SER A 1 117 ? 1.421 -9.748 -11.237 1.00 93.56 117 SER A N 1
ATOM 888 C CA . SER A 1 117 ? 0.302 -9.505 -12.154 1.00 93.56 117 SER A CA 1
ATOM 889 C C . SER A 1 117 ? 0.706 -8.716 -13.398 1.00 93.56 117 SER A C 1
ATOM 891 O O . SER A 1 117 ? 0.267 -9.035 -14.505 1.00 93.56 117 SER A O 1
ATOM 893 N N . LEU A 1 118 ? 1.555 -7.699 -13.235 1.00 94.25 118 LEU A N 1
ATOM 894 C CA . LEU A 1 118 ? 2.043 -6.908 -14.362 1.00 94.25 118 LEU A CA 1
ATOM 895 C C . LEU A 1 118 ? 2.999 -7.706 -15.257 1.00 94.25 118 LEU A C 1
ATOM 897 O O . LEU A 1 118 ? 2.922 -7.582 -16.480 1.00 94.25 118 LEU A O 1
ATOM 901 N N . LEU A 1 119 ? 3.876 -8.531 -14.676 1.00 92.81 119 LEU A N 1
ATOM 902 C CA . LEU A 1 119 ? 4.772 -9.421 -15.426 1.00 92.81 119 LEU A CA 1
ATOM 903 C C . LEU A 1 119 ? 3.997 -10.458 -16.250 1.00 92.81 119 LEU A C 1
ATOM 905 O O . LEU A 1 119 ? 4.409 -10.770 -17.364 1.00 92.81 119 LEU A O 1
ATOM 909 N N . ASP A 1 120 ? 2.838 -10.904 -15.762 1.00 91.81 120 ASP A N 1
ATOM 910 C CA . ASP A 1 120 ? 1.901 -11.753 -16.511 1.00 91.81 120 ASP A CA 1
ATOM 911 C C . ASP A 1 120 ? 1.142 -10.996 -17.623 1.00 91.81 120 ASP A C 1
ATOM 913 O O . ASP A 1 120 ? 0.269 -11.559 -18.287 1.00 91.81 120 ASP A O 1
ATOM 917 N N . GLY A 1 121 ? 1.409 -9.698 -17.814 1.00 89.75 121 GLY A N 1
ATOM 918 C CA . GLY A 1 121 ? 0.719 -8.852 -18.788 1.00 89.75 121 GLY A CA 1
ATOM 919 C C . GLY A 1 121 ? -0.742 -8.562 -18.430 1.00 89.75 121 GLY A C 1
ATOM 920 O O . GLY A 1 121 ? -1.516 -8.130 -19.289 1.00 89.75 121 GLY A O 1
ATOM 921 N N . ARG A 1 122 ? -1.145 -8.803 -17.177 1.00 89.00 122 ARG A N 1
ATOM 922 C CA . ARG A 1 122 ? -2.510 -8.565 -16.699 1.00 89.00 122 ARG A CA 1
ATOM 923 C C . ARG A 1 122 ? -2.646 -7.140 -16.174 1.00 89.00 122 ARG A C 1
ATOM 925 O O . ARG A 1 122 ? -1.718 -6.569 -15.617 1.00 89.00 122 ARG A O 1
ATOM 932 N N . ALA A 1 123 ? -3.847 -6.581 -16.318 1.00 90.69 123 ALA A N 1
ATOM 933 C CA . ALA A 1 123 ? -4.260 -5.391 -15.578 1.00 90.69 123 ALA A CA 1
ATOM 934 C C . ALA A 1 123 ? -4.538 -5.795 -14.112 1.00 90.69 123 ALA A C 1
ATOM 936 O O . ALA A 1 123 ? -5.481 -6.570 -13.901 1.00 90.69 123 ALA A O 1
ATOM 937 N N . PRO A 1 124 ? -3.752 -5.328 -13.122 1.00 94.19 124 PRO A N 1
ATOM 938 C CA . PRO A 1 124 ? -3.873 -5.792 -11.742 1.00 94.19 124 PRO A CA 1
ATOM 939 C C . PRO A 1 124 ? -5.223 -5.441 -11.111 1.00 94.19 124 PRO A C 1
ATOM 941 O O . PRO A 1 124 ? -5.693 -4.301 -11.197 1.00 94.19 124 PRO A O 1
ATOM 944 N N . GLY A 1 125 ? -5.859 -6.410 -10.456 1.00 96.12 125 GLY A N 1
ATOM 945 C CA . GLY A 1 125 ? -7.019 -6.181 -9.599 1.00 96.12 125 GLY A CA 1
ATOM 946 C C . GLY A 1 125 ? -6.591 -5.818 -8.180 1.00 96.12 125 GLY A C 1
ATOM 947 O O . GLY A 1 125 ? -5.928 -6.609 -7.527 1.00 96.12 125 GLY A O 1
ATOM 948 N N . ILE A 1 126 ? -6.988 -4.652 -7.681 1.00 97.50 126 ILE A N 1
ATOM 949 C CA . ILE A 1 126 ? -6.796 -4.248 -6.284 1.00 97.50 126 ILE A CA 1
ATOM 950 C C . ILE A 1 126 ? -8.029 -4.662 -5.486 1.00 97.50 126 ILE A C 1
ATOM 952 O O . ILE A 1 126 ? -9.149 -4.312 -5.866 1.00 97.50 126 ILE A O 1
ATOM 956 N N . ALA A 1 127 ? -7.830 -5.320 -4.348 1.00 97.75 127 ALA A N 1
ATOM 957 C CA . ALA A 1 127 ? -8.882 -5.547 -3.365 1.00 97.75 127 ALA A CA 1
ATOM 958 C C . ALA A 1 127 ? -8.405 -5.174 -1.960 1.00 97.75 127 ALA A C 1
ATOM 960 O O . ALA A 1 127 ? -7.326 -5.575 -1.525 1.00 97.75 127 ALA A O 1
ATOM 961 N N . LEU A 1 128 ? -9.242 -4.418 -1.256 1.00 98.12 128 LEU A N 1
ATOM 962 C CA . LEU A 1 128 ? -9.124 -4.118 0.162 1.00 98.12 128 LEU A CA 1
ATOM 963 C C . LEU A 1 128 ? -10.237 -4.869 0.891 1.00 98.12 128 LEU A C 1
ATOM 965 O O . LEU A 1 128 ? -11.412 -4.624 0.605 1.00 98.12 128 LEU A O 1
ATOM 969 N N . SER A 1 129 ? -9.885 -5.770 1.806 1.00 97.50 129 SER A N 1
ATOM 970 C CA . SER A 1 129 ? -10.855 -6.665 2.454 1.00 97.50 129 SER A CA 1
ATOM 971 C C . SER A 1 129 ? -10.740 -6.648 3.972 1.00 97.50 129 SER A C 1
ATOM 973 O O . SER A 1 129 ? -9.635 -6.581 4.497 1.00 97.50 129 SER A O 1
ATOM 975 N N . ASP A 1 130 ? -11.876 -6.748 4.654 1.00 95.75 130 ASP A N 1
ATOM 976 C CA . ASP A 1 130 ? -12.007 -6.941 6.099 1.00 95.75 130 ASP A CA 1
ATOM 977 C C . ASP A 1 130 ? -12.513 -8.368 6.347 1.00 95.75 130 ASP A C 1
ATOM 979 O O . ASP A 1 130 ? -13.687 -8.682 6.118 1.00 95.75 130 ASP A O 1
ATOM 983 N N . GLY A 1 131 ? -11.594 -9.283 6.665 1.00 92.31 131 GLY A N 1
ATOM 984 C CA . GLY A 1 131 ? -11.864 -10.721 6.602 1.00 92.31 131 GLY A CA 1
ATOM 985 C C . GLY A 1 131 ? -12.324 -11.147 5.200 1.00 92.31 131 GLY A C 1
ATOM 986 O O . GLY A 1 131 ? -11.613 -10.951 4.215 1.00 92.31 131 GLY A O 1
ATOM 987 N N . SER A 1 132 ? -13.525 -11.722 5.096 1.00 91.12 132 SER A N 1
ATOM 988 C CA . SER A 1 132 ? -14.134 -12.128 3.817 1.00 91.12 132 SER A CA 1
ATOM 989 C C . SER A 1 132 ? -14.881 -11.002 3.092 1.00 91.12 132 SER A C 1
ATOM 991 O O . SER A 1 132 ? -15.309 -11.179 1.950 1.00 91.12 132 SER A O 1
ATOM 993 N N . ARG A 1 133 ? -15.070 -9.842 3.733 1.00 94.88 133 ARG A N 1
ATOM 994 C CA . ARG A 1 133 ? -15.835 -8.728 3.172 1.00 94.88 133 ARG A CA 1
ATOM 995 C C . ARG A 1 133 ? -14.924 -7.812 2.365 1.00 94.88 133 ARG A C 1
ATOM 997 O O . ARG A 1 133 ? -14.022 -7.192 2.914 1.00 94.88 133 ARG A O 1
ATOM 1004 N N . VAL A 1 134 ? -15.229 -7.619 1.084 1.00 96.69 134 VAL A N 1
ATOM 1005 C CA . VAL A 1 134 ? -14.563 -6.592 0.270 1.00 96.69 134 VAL A CA 1
ATOM 1006 C C . VAL A 1 134 ? -15.049 -5.205 0.703 1.00 96.69 134 VAL A C 1
ATOM 1008 O O . VAL A 1 134 ? -16.239 -4.897 0.624 1.00 96.69 134 VAL A O 1
ATOM 1011 N N . VAL A 1 135 ? -14.121 -4.369 1.167 1.00 96.81 135 VAL A N 1
ATOM 1012 C CA . VAL A 1 135 ? -14.353 -2.969 1.559 1.00 96.81 135 VAL A CA 1
ATOM 1013 C C . VAL A 1 135 ? -14.309 -2.066 0.331 1.00 96.81 135 VAL A C 1
ATOM 1015 O O . VAL A 1 135 ? -15.177 -1.216 0.146 1.00 96.81 135 VAL A O 1
ATOM 1018 N N . ALA A 1 136 ? -13.302 -2.260 -0.517 1.00 97.25 136 ALA A N 1
ATOM 1019 C CA . ALA A 1 136 ? -13.126 -1.530 -1.763 1.00 97.25 136 ALA A CA 1
ATOM 1020 C C . ALA A 1 136 ? -12.362 -2.395 -2.768 1.00 97.25 136 ALA A C 1
ATOM 1022 O O . ALA A 1 136 ? -11.536 -3.225 -2.392 1.00 97.25 136 ALA A O 1
ATOM 1023 N N . SER A 1 137 ? -12.617 -2.195 -4.056 1.00 97.44 137 SER A N 1
ATOM 1024 C CA . SER A 1 137 ? -11.871 -2.869 -5.117 1.00 97.44 137 SER A CA 1
ATOM 1025 C C . SER A 1 137 ? -11.775 -1.998 -6.362 1.00 97.44 137 SER A C 1
ATOM 1027 O O . SER A 1 137 ? -12.524 -1.034 -6.529 1.00 97.44 137 SER A O 1
ATOM 1029 N N . GLY A 1 138 ? -10.819 -2.316 -7.225 1.00 94.81 138 GLY A N 1
ATOM 1030 C CA . GLY A 1 138 ? -10.612 -1.622 -8.486 1.00 94.81 138 GLY A CA 1
ATOM 1031 C C . GLY A 1 138 ? -9.684 -2.404 -9.400 1.00 94.81 138 GLY A C 1
ATOM 1032 O O . GLY A 1 138 ? -9.071 -3.385 -8.994 1.00 94.81 138 GLY A O 1
ATOM 1033 N N . ARG A 1 139 ? -9.566 -1.970 -10.651 1.00 92.62 139 ARG A N 1
ATOM 1034 C CA . ARG A 1 139 ? -8.574 -2.501 -11.592 1.00 92.62 139 ARG A CA 1
ATOM 1035 C C . ARG A 1 139 ? -7.666 -1.369 -12.023 1.00 92.62 139 ARG A C 1
ATOM 1037 O O . ARG A 1 139 ? -8.151 -0.272 -12.302 1.00 92.62 139 ARG A O 1
ATOM 1044 N N . THR A 1 140 ? -6.367 -1.621 -12.060 1.00 87.94 140 THR A N 1
ATOM 1045 C CA . THR A 1 140 ? -5.400 -0.640 -12.544 1.00 87.94 140 THR A CA 1
ATOM 1046 C C . THR A 1 140 ? -5.103 -0.885 -14.012 1.00 87.94 140 THR A C 1
ATOM 1048 O O . THR A 1 140 ? -5.038 -2.015 -14.491 1.00 87.94 140 THR A O 1
ATOM 1051 N N . GLY A 1 141 ? -4.963 0.213 -14.741 1.00 79.88 141 GLY A N 1
ATOM 1052 C CA . GLY A 1 141 ? -4.444 0.236 -16.096 1.00 79.88 141 GLY A CA 1
ATOM 1053 C C . GLY A 1 141 ? -3.325 1.264 -16.167 1.00 79.88 141 GLY A C 1
ATOM 1054 O O . GLY A 1 141 ? -3.248 2.156 -15.320 1.00 79.88 141 GLY A O 1
ATOM 1055 N N . THR A 1 142 ? -2.476 1.130 -17.178 1.00 74.75 142 THR A N 1
ATOM 1056 C CA . THR A 1 142 ? -1.502 2.155 -17.543 1.00 74.75 142 THR A CA 1
ATOM 1057 C C . THR A 1 142 ? -1.786 2.647 -18.954 1.00 74.75 142 THR A C 1
ATOM 1059 O O . THR A 1 142 ? -2.156 1.870 -19.840 1.00 74.75 142 THR A O 1
ATOM 1062 N N . GLU A 1 143 ? -1.578 3.940 -19.168 1.00 71.69 143 GLU A N 1
ATOM 1063 C CA . GLU A 1 143 ? -1.635 4.552 -20.495 1.00 71.69 143 GLU A CA 1
ATOM 1064 C C . GLU A 1 143 ? -0.341 4.289 -21.287 1.00 71.69 143 GLU A C 1
ATOM 1066 O O . GLU A 1 143 ? -0.314 4.411 -22.513 1.00 71.69 143 GLU A O 1
ATOM 1071 N N . ARG A 1 144 ? 0.747 3.880 -20.611 1.00 72.88 144 ARG A N 1
ATOM 1072 C CA . ARG A 1 144 ? 2.056 3.633 -21.225 1.00 72.88 144 ARG A CA 1
ATOM 1073 C C . ARG A 1 144 ? 2.398 2.148 -21.214 1.00 72.88 144 ARG A C 1
ATOM 1075 O O . ARG A 1 144 ? 3.101 1.642 -20.344 1.00 72.88 144 ARG A O 1
ATOM 1082 N N . ARG A 1 145 ? 1.913 1.447 -22.237 1.00 71.56 145 ARG A N 1
ATOM 1083 C CA . ARG A 1 145 ? 2.198 0.019 -22.432 1.00 71.56 145 ARG A CA 1
ATOM 1084 C C . ARG A 1 145 ? 3.693 -0.224 -22.670 1.00 71.56 145 ARG A C 1
ATOM 1086 O O . ARG A 1 145 ? 4.352 0.560 -23.348 1.00 71.56 145 ARG A O 1
ATOM 1093 N N . GLY A 1 146 ? 4.197 -1.342 -22.148 1.00 80.75 146 GLY A N 1
ATOM 1094 C CA . GLY A 1 146 ? 5.557 -1.827 -22.409 1.00 80.75 146 GLY A CA 1
ATOM 1095 C C . GLY A 1 146 ? 6.653 -1.249 -21.511 1.00 80.75 146 GLY A C 1
ATOM 1096 O O . GLY A 1 146 ? 7.815 -1.558 -21.744 1.00 80.75 146 GLY A O 1
ATOM 1097 N N . VAL A 1 147 ? 6.303 -0.443 -20.502 1.00 90.94 147 VAL A N 1
ATOM 1098 C CA . VAL A 1 147 ? 7.241 0.038 -19.476 1.00 90.94 147 VAL A CA 1
ATOM 1099 C C . VAL A 1 147 ? 6.729 -0.388 -18.100 1.00 90.94 147 VAL A C 1
ATOM 1101 O O . VAL A 1 147 ? 5.715 0.127 -17.613 1.00 90.94 147 VAL A O 1
ATOM 1104 N N . MET A 1 148 ? 7.418 -1.337 -17.471 1.00 93.69 148 MET A N 1
ATOM 1105 C CA . MET A 1 148 ? 7.009 -1.951 -16.209 1.00 93.69 148 MET A CA 1
ATOM 1106 C C . MET A 1 148 ? 6.994 -0.939 -15.062 1.00 93.69 148 MET A C 1
ATOM 1108 O O . MET A 1 148 ? 6.009 -0.856 -14.335 1.00 93.69 148 MET A O 1
ATOM 1112 N N . LEU A 1 149 ? 8.036 -0.117 -14.939 1.00 94.69 149 LEU A N 1
ATOM 1113 C CA . LEU A 1 149 ? 8.177 0.907 -13.909 1.00 94.69 149 LEU A CA 1
ATOM 1114 C C . LEU A 1 149 ? 6.998 1.886 -13.926 1.00 94.69 149 LEU A C 1
ATOM 1116 O O . LEU A 1 149 ? 6.413 2.160 -12.883 1.00 94.69 149 LEU A O 1
ATOM 1120 N N . THR A 1 150 ? 6.605 2.373 -15.108 1.00 93.62 150 THR A N 1
ATOM 1121 C CA . THR A 1 150 ? 5.445 3.269 -15.241 1.00 93.62 150 THR A CA 1
ATOM 1122 C C . THR A 1 150 ? 4.149 2.558 -14.864 1.00 93.62 150 THR A C 1
ATOM 1124 O O . THR A 1 150 ? 3.354 3.107 -14.110 1.00 93.62 150 THR A O 1
ATOM 1127 N N . SER A 1 151 ? 3.967 1.314 -15.316 1.00 94.50 151 SER A N 1
ATOM 1128 C CA . SER A 1 151 ? 2.781 0.514 -14.984 1.00 94.50 151 SER A CA 1
ATOM 1129 C C . SER A 1 151 ? 2.649 0.274 -13.477 1.00 94.50 151 SER A C 1
ATOM 1131 O O . SER A 1 151 ? 1.558 0.364 -12.911 1.00 94.50 151 SER A O 1
ATOM 1133 N N . PHE A 1 152 ? 3.774 -0.011 -12.824 1.00 95.69 152 PHE A N 1
ATOM 1134 C CA . PHE A 1 152 ? 3.857 -0.246 -11.392 1.00 95.69 152 PHE A CA 1
ATOM 1135 C C . PHE A 1 152 ? 3.581 1.043 -10.604 1.00 95.69 152 PHE A C 1
ATOM 1137 O O . PHE A 1 152 ? 2.740 1.042 -9.705 1.00 95.69 152 PHE A O 1
ATOM 1144 N N . ASP A 1 153 ? 4.196 2.166 -10.988 1.00 95.62 153 ASP A N 1
ATOM 1145 C CA . ASP A 1 153 ? 3.957 3.473 -10.364 1.00 95.62 153 ASP A CA 1
ATOM 1146 C C . ASP A 1 153 ? 2.500 3.943 -10.501 1.00 95.62 153 ASP A C 1
ATOM 1148 O O . ASP A 1 153 ? 1.907 4.406 -9.520 1.00 95.62 153 ASP A O 1
ATOM 1152 N N . ASP A 1 154 ? 1.900 3.784 -11.685 1.00 94.44 154 ASP A N 1
ATOM 1153 C CA . ASP A 1 154 ? 0.492 4.107 -11.936 1.00 94.44 154 ASP A CA 1
ATOM 1154 C C . ASP A 1 154 ? -0.425 3.291 -11.014 1.00 94.44 154 ASP A C 1
ATOM 1156 O O . ASP A 1 154 ? -1.336 3.832 -10.376 1.00 94.44 154 ASP A O 1
ATOM 1160 N N . ALA A 1 155 ? -0.165 1.986 -10.891 1.00 95.62 155 ALA A N 1
ATOM 1161 C CA . ALA A 1 155 ? -0.946 1.109 -10.031 1.00 95.62 155 ALA A CA 1
ATOM 1162 C C . A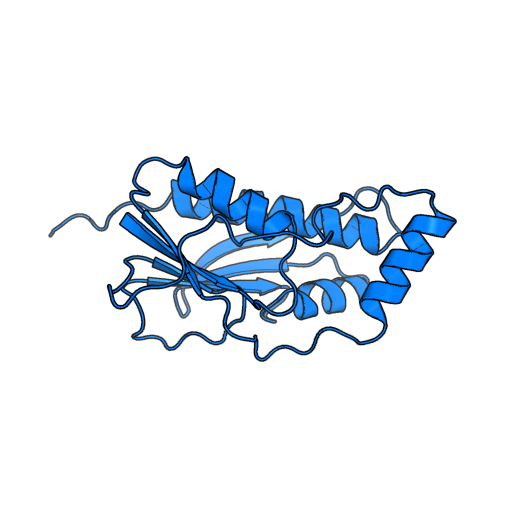LA A 1 155 ? -0.817 1.479 -8.543 1.00 95.62 155 ALA A C 1
ATOM 1164 O O . ALA A 1 155 ? -1.824 1.509 -7.826 1.00 95.62 155 ALA A O 1
ATOM 1165 N N . LEU A 1 156 ? 0.382 1.837 -8.078 1.00 96.88 156 LEU A N 1
ATOM 1166 C CA . LEU A 1 156 ? 0.599 2.321 -6.713 1.00 96.88 156 LEU A CA 1
ATOM 1167 C C . LEU A 1 156 ? -0.138 3.642 -6.453 1.00 96.88 156 LEU A C 1
ATOM 1169 O O . LEU A 1 156 ? -0.790 3.794 -5.420 1.00 96.88 156 LEU A O 1
ATOM 1173 N N . PHE A 1 157 ? -0.125 4.583 -7.400 1.00 95.06 157 PHE A N 1
ATOM 1174 C CA . PHE A 1 157 ? -0.860 5.844 -7.262 1.00 95.06 157 PHE A CA 1
ATOM 1175 C C . PHE A 1 157 ? -2.380 5.625 -7.158 1.00 95.06 157 PHE A C 1
ATOM 1177 O O . PHE A 1 157 ? -3.068 6.247 -6.335 1.00 95.06 157 PHE A O 1
ATOM 1184 N N . ARG A 1 158 ? -2.920 4.697 -7.958 1.00 95.50 158 ARG A N 1
ATOM 1185 C CA . ARG A 1 158 ? -4.331 4.290 -7.871 1.00 95.50 158 ARG A CA 1
ATOM 1186 C C . ARG A 1 158 ? -4.644 3.582 -6.558 1.00 95.50 158 ARG A C 1
ATOM 1188 O O . ARG A 1 158 ? -5.685 3.867 -5.971 1.00 95.50 158 ARG A O 1
ATOM 1195 N N . THR A 1 159 ? -3.725 2.762 -6.055 1.00 97.44 159 THR A N 1
ATOM 1196 C CA . THR A 1 159 ? -3.842 2.118 -4.738 1.00 97.44 159 THR A CA 1
ATOM 1197 C C . THR A 1 159 ? -3.971 3.158 -3.631 1.00 97.44 159 THR A C 1
ATOM 1199 O O . THR A 1 159 ? -4.908 3.091 -2.841 1.00 97.44 159 THR A O 1
ATOM 1202 N N . VAL A 1 160 ? -3.117 4.189 -3.617 1.00 98.00 160 VAL A N 1
ATOM 1203 C CA . VAL A 1 160 ? -3.220 5.278 -2.631 1.00 98.00 160 VAL A CA 1
ATOM 1204 C C . VAL A 1 160 ? -4.592 5.955 -2.684 1.00 98.00 160 VAL A C 1
ATOM 1206 O O . VAL A 1 160 ? -5.181 6.234 -1.639 1.00 98.00 160 VAL A O 1
ATOM 1209 N N . SER A 1 161 ? -5.108 6.207 -3.888 1.00 97.12 161 SER A N 1
ATOM 1210 C CA . SER A 1 161 ? -6.413 6.850 -4.080 1.00 97.12 161 SER A CA 1
ATOM 1211 C C . SER A 1 161 ? -7.557 5.982 -3.539 1.00 97.12 161 SER A C 1
ATOM 1213 O O . SER A 1 161 ? -8.404 6.481 -2.802 1.00 97.12 161 SER A O 1
ATOM 1215 N N . LEU A 1 162 ? -7.545 4.681 -3.852 1.00 97.56 162 LEU A N 1
ATOM 1216 C CA . LEU A 1 162 ? -8.540 3.710 -3.390 1.00 97.56 162 LEU A CA 1
ATOM 1217 C C . LEU A 1 162 ? -8.524 3.565 -1.866 1.00 97.56 162 LEU A C 1
ATOM 1219 O O . LEU A 1 162 ? -9.575 3.664 -1.237 1.00 97.56 162 LEU A O 1
ATOM 1223 N N . LEU A 1 163 ? -7.342 3.388 -1.268 1.00 97.75 163 LEU A N 1
ATOM 1224 C CA . LEU A 1 163 ? -7.197 3.248 0.182 1.00 97.75 163 LEU A CA 1
ATOM 1225 C C . LEU A 1 163 ? -7.639 4.518 0.916 1.00 97.75 163 LEU A C 1
ATOM 1227 O O . LEU A 1 163 ? -8.390 4.438 1.884 1.00 97.75 163 LEU A O 1
ATOM 1231 N N . SER A 1 164 ? -7.230 5.695 0.432 1.00 97.50 164 SER A N 1
ATOM 1232 C CA . SER A 1 164 ? -7.614 6.971 1.052 1.00 97.50 164 SER A CA 1
ATOM 1233 C C . SER A 1 164 ? -9.131 7.182 0.997 1.00 97.50 164 SER A C 1
ATOM 1235 O O . SER A 1 164 ? -9.727 7.590 1.989 1.00 97.50 164 SER A O 1
ATOM 1237 N N . ALA A 1 165 ? -9.771 6.863 -0.134 1.00 96.69 165 ALA A N 1
ATOM 1238 C CA . ALA A 1 165 ? -11.222 6.960 -0.277 1.00 96.69 165 ALA A CA 1
ATOM 1239 C C . ALA A 1 165 ? -11.966 5.952 0.613 1.00 96.69 165 ALA A C 1
ATOM 1241 O O . ALA A 1 165 ? -12.968 6.309 1.229 1.00 96.69 165 ALA A O 1
ATOM 1242 N N . ALA A 1 166 ? -11.463 4.718 0.724 1.00 96.88 166 ALA A N 1
ATOM 1243 C CA . ALA A 1 166 ? -12.038 3.704 1.604 1.00 96.88 166 ALA A CA 1
ATOM 1244 C C . ALA A 1 166 ? -11.986 4.139 3.076 1.00 96.88 166 ALA A C 1
ATOM 1246 O O . ALA A 1 166 ? -12.983 4.027 3.785 1.00 96.88 166 ALA A O 1
ATOM 1247 N N . VAL A 1 167 ? -10.851 4.690 3.522 1.00 96.88 167 VAL A N 1
ATOM 1248 C CA . VAL A 1 167 ? -10.705 5.206 4.891 1.00 96.88 167 VAL A CA 1
ATOM 1249 C C . VAL A 1 167 ? -11.622 6.406 5.124 1.00 96.88 167 VAL A C 1
ATOM 1251 O O . VAL A 1 167 ? -12.309 6.446 6.139 1.00 96.88 167 VAL A O 1
ATOM 1254 N N . ALA A 1 168 ? -11.701 7.344 4.176 1.00 95.06 168 ALA A N 1
ATOM 1255 C CA . ALA A 1 168 ? -12.588 8.506 4.276 1.00 95.06 168 ALA A CA 1
ATOM 1256 C C . ALA A 1 168 ? -14.077 8.119 4.322 1.00 95.06 168 ALA A C 1
ATOM 1258 O O . ALA A 1 168 ? -14.877 8.783 4.975 1.00 95.06 168 ALA A O 1
ATOM 1259 N N . GLY A 1 169 ? -14.454 7.046 3.621 1.00 91.81 169 GLY A N 1
ATOM 1260 C CA . GLY A 1 169 ? -15.811 6.504 3.605 1.00 91.81 169 GLY A CA 1
ATOM 1261 C C . GLY A 1 169 ? -16.154 5.620 4.806 1.00 91.81 169 GLY A C 1
ATOM 1262 O O . GLY A 1 169 ? -17.301 5.174 4.911 1.00 91.81 169 GLY A O 1
ATOM 1263 N N . ARG A 1 170 ? -15.197 5.347 5.706 1.00 86.69 170 ARG A N 1
ATOM 1264 C CA . ARG A 1 170 ? -15.437 4.548 6.909 1.00 86.69 170 ARG A CA 1
ATOM 1265 C C . ARG A 1 170 ? -16.393 5.310 7.823 1.00 86.69 170 ARG A C 1
ATOM 1267 O O . ARG A 1 170 ? -16.020 6.293 8.451 1.00 86.69 170 ARG A O 1
ATOM 1274 N N . ARG A 1 171 ? -17.638 4.845 7.906 1.00 67.38 171 ARG A N 1
ATOM 1275 C CA . ARG A 1 171 ? -18.570 5.296 8.943 1.00 67.38 171 ARG A CA 1
ATOM 1276 C C . ARG A 1 171 ? -18.181 4.632 10.259 1.00 67.38 171 ARG A C 1
ATOM 1278 O O . ARG A 1 171 ? -17.909 3.430 10.267 1.00 67.38 171 ARG A O 1
ATOM 1285 N N . GLU A 1 172 ? -18.172 5.393 11.349 1.00 57.09 172 GLU A N 1
ATOM 1286 C CA . GLU A 1 172 ? -18.154 4.797 12.684 1.00 57.09 172 GLU A CA 1
ATOM 1287 C C . GLU A 1 172 ? -19.372 3.870 12.819 1.00 57.09 172 GLU A C 1
ATOM 1289 O O . GLU A 1 172 ? -20.460 4.220 12.339 1.00 57.09 172 GLU A O 1
ATOM 1294 N N . PRO A 1 173 ? -19.221 2.665 13.395 1.00 46.81 173 PRO A N 1
ATOM 1295 C CA . PRO A 1 173 ? -20.376 1.853 13.731 1.00 46.81 173 PRO A CA 1
ATOM 1296 C C . PRO A 1 173 ? -21.261 2.662 14.683 1.00 46.81 173 PRO A C 1
ATOM 1298 O O . PRO A 1 173 ? -20.819 3.094 15.744 1.00 46.81 173 PRO A O 1
ATOM 1301 N N . SER A 1 174 ? -22.503 2.909 14.263 1.00 34.47 174 SER A N 1
ATOM 1302 C CA . SER A 1 174 ? -23.497 3.576 15.101 1.00 34.47 174 SER A CA 1
ATOM 1303 C C . SER A 1 174 ? -23.664 2.756 16.385 1.00 34.47 174 SER A C 1
ATOM 1305 O O . SER A 1 174 ? -23.866 1.543 16.270 1.00 34.47 174 SER A O 1
ATOM 1307 N N . PRO A 1 175 ? -23.586 3.358 17.586 1.00 38.38 175 PRO A N 1
ATOM 1308 C CA . PRO A 1 175 ? -23.953 2.647 18.801 1.00 38.38 175 PRO A CA 1
ATOM 1309 C C . PRO A 1 175 ? -25.430 2.243 18.684 1.00 38.38 175 PRO A C 1
ATOM 1311 O O . PRO A 1 175 ? -26.265 3.066 18.296 1.00 38.38 175 PRO A O 1
ATOM 1314 N N . ILE A 1 176 ? -25.708 0.958 18.921 1.00 41.22 176 ILE A N 1
ATOM 1315 C CA . ILE A 1 176 ? -27.060 0.387 19.038 1.00 41.22 176 ILE A CA 1
ATOM 1316 C C . ILE A 1 176 ? -27.586 0.696 20.437 1.00 41.22 176 ILE A C 1
ATOM 1318 O O . ILE A 1 176 ? -26.789 0.537 21.391 1.00 41.22 176 ILE A O 1
#

pLDDT: mean 92.13, std 9.88, range [34.47, 98.38]

Radius of gyration: 16.07 Å; chains: 1; bounding box: 45×27×45 Å